Protein AF-A0A4Q5WZB0-F1 (afdb_monomer_lite)

Foldseek 3Di:
DLVVLVVVLPQFPDWDDDPPDIDTDGNDLQRPPVSLVSVLVSCVVVVNQQQVSLSSDDPVCCVVQCPPPDPCNCSHPVDDDPDPPVDDPPPPPPDPDDDDDDDDDDDDDD

Secondary structure (DSSP, 8-state):
-HHHHHTT-TTEEEEEEETTEEEEEES-S---HHHHHHHHHHHHHTT--GGGGGGG--TTTHHHHT-TTSTTHHHHHSSPPP-GGG-------SS---------------

Radius of gyration: 21.82 Å; chains: 1; bounding box: 56×52×58 Å

Structure (mmCIF, N/CA/C/O backbone):
data_AF-A0A4Q5WZB0-F1
#
_entry.id   AF-A0A4Q5WZB0-F1
#
loop_
_atom_site.group_PDB
_atom_site.id
_atom_site.type_symbol
_atom_site.label_atom_id
_atom_site.label_alt_id
_atom_site.label_comp_id
_atom_site.label_asym_id
_atom_site.label_entity_id
_atom_site.label_seq_id
_atom_site.pdbx_PDB_ins_code
_atom_site.Cartn_x
_atom_site.Cartn_y
_atom_site.Cartn_z
_atom_site.occupancy
_atom_site.B_iso_or_equiv
_atom_site.auth_seq_id
_atom_site.auth_comp_id
_atom_site.auth_asym_id
_atom_site.auth_atom_id
_atom_site.pdbx_PDB_model_num
ATOM 1 N N . MET A 1 1 ? 16.318 -13.219 -3.455 1.00 59.03 1 MET A N 1
ATOM 2 C CA . MET A 1 1 ? 15.656 -13.222 -4.781 1.00 59.03 1 MET A CA 1
ATOM 3 C C . MET A 1 1 ? 14.225 -12.716 -4.624 1.00 59.03 1 MET A C 1
ATOM 5 O O . MET A 1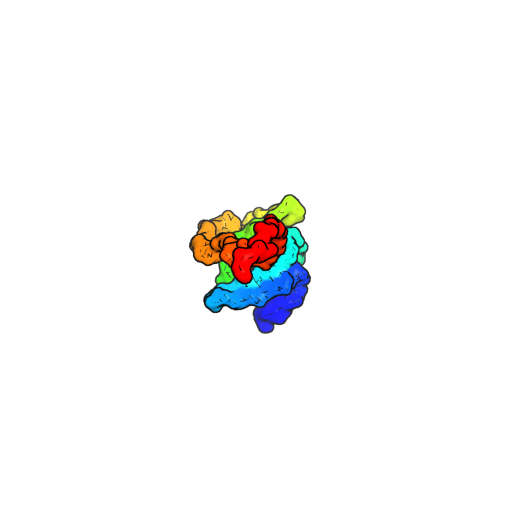 1 ? 13.540 -13.194 -3.731 1.00 59.03 1 MET A O 1
ATOM 9 N N . PHE A 1 2 ? 13.790 -11.754 -5.444 1.00 67.31 2 PHE A N 1
ATOM 10 C CA . PHE A 1 2 ? 12.461 -11.108 -5.414 1.00 67.31 2 PHE A CA 1
ATOM 11 C C . PHE A 1 2 ? 11.285 -12.097 -5.258 1.00 67.31 2 PHE A C 1
ATOM 13 O O . PHE A 1 2 ? 10.478 -11.965 -4.344 1.00 67.31 2 PHE A O 1
ATOM 20 N N . PHE A 1 3 ? 11.255 -13.152 -6.076 1.00 67.81 3 PHE A N 1
ATOM 21 C CA . PHE A 1 3 ? 10.181 -14.154 -6.075 1.00 67.81 3 PHE A CA 1
ATOM 22 C C . PHE A 1 3 ? 10.144 -15.041 -4.825 1.00 67.81 3 PHE A C 1
ATOM 24 O O . PHE A 1 3 ? 9.071 -15.471 -4.417 1.00 67.81 3 PHE A O 1
ATOM 31 N N . HIS A 1 4 ? 11.295 -15.275 -4.183 1.00 70.50 4 HIS A N 1
ATOM 32 C CA . HIS A 1 4 ? 11.346 -16.028 -2.928 1.00 70.50 4 HIS A CA 1
ATOM 33 C C . HIS A 1 4 ? 10.607 -15.278 -1.818 1.00 70.50 4 HIS A C 1
ATOM 35 O O . HIS A 1 4 ? 9.847 -15.880 -1.074 1.00 70.50 4 HIS A O 1
ATOM 41 N N . TRP A 1 5 ? 10.785 -13.956 -1.747 1.00 72.00 5 TRP A N 1
ATOM 42 C CA . TRP A 1 5 ? 10.117 -13.135 -0.739 1.00 72.00 5 TRP A CA 1
ATOM 43 C C . TRP A 1 5 ? 8.605 -13.038 -0.995 1.00 72.00 5 TRP A C 1
ATOM 45 O O . TRP A 1 5 ? 7.824 -13.203 -0.062 1.00 72.00 5 TRP A O 1
ATOM 55 N N . LEU A 1 6 ? 8.175 -12.900 -2.260 1.00 75.00 6 LEU A N 1
ATOM 56 C CA . LEU A 1 6 ? 6.748 -12.959 -2.618 1.00 75.00 6 LEU A CA 1
ATOM 57 C C . LEU A 1 6 ? 6.098 -14.288 -2.213 1.00 75.00 6 LEU A C 1
ATOM 59 O O . LEU A 1 6 ? 4.975 -14.288 -1.718 1.00 75.00 6 LEU A O 1
ATOM 63 N N . GLY A 1 7 ? 6.816 -15.405 -2.360 1.00 68.94 7 GLY A N 1
ATOM 64 C CA . GLY A 1 7 ? 6.337 -16.724 -1.942 1.00 68.94 7 GLY A CA 1
ATOM 65 C C . GLY A 1 7 ? 6.103 -16.875 -0.433 1.00 68.94 7 GLY A C 1
ATOM 66 O O . GLY A 1 7 ? 5.423 -17.810 -0.023 1.00 68.94 7 GLY A O 1
ATOM 67 N N . GLN A 1 8 ? 6.626 -15.969 0.404 1.00 75.62 8 GLN A N 1
ATOM 68 C CA . GLN A 1 8 ? 6.411 -15.999 1.858 1.00 75.62 8 GLN A CA 1
ATOM 69 C C . GLN A 1 8 ? 5.182 -15.199 2.309 1.00 75.62 8 GLN A C 1
ATOM 71 O O . GLN A 1 8 ? 4.702 -15.373 3.433 1.00 75.62 8 GLN A O 1
ATOM 76 N N . ILE A 1 9 ? 4.638 -14.338 1.445 1.00 76.81 9 ILE A N 1
ATOM 77 C CA . ILE A 1 9 ? 3.469 -13.523 1.771 1.00 76.81 9 ILE A CA 1
ATOM 78 C C . ILE A 1 9 ? 2.218 -14.375 1.556 1.00 76.81 9 ILE A C 1
ATOM 80 O O . ILE A 1 9 ? 1.749 -14.540 0.434 1.00 76.81 9 ILE A O 1
ATOM 84 N N . ARG A 1 10 ? 1.627 -14.881 2.647 1.00 74.44 10 ARG A N 1
ATOM 85 C CA . ARG A 1 10 ? 0.467 -15.802 2.602 1.00 74.44 10 ARG A CA 1
ATOM 86 C C . ARG A 1 10 ? -0.749 -15.278 1.831 1.00 74.44 10 ARG A C 1
ATOM 88 O O . ARG A 1 10 ? -1.585 -16.064 1.405 1.00 74.44 10 ARG A O 1
ATOM 95 N N . SER A 1 11 ? -0.883 -13.961 1.689 1.00 77.19 11 SER A N 1
ATOM 96 C CA . SER A 1 11 ? -1.980 -13.350 0.932 1.00 77.19 11 SER A CA 1
ATOM 97 C C . SER A 1 11 ? -1.783 -13.418 -0.585 1.00 77.19 11 SER A C 1
ATOM 99 O O . SER A 1 11 ? -2.738 -13.145 -1.305 1.00 77.19 11 SER A O 1
ATOM 101 N N . ILE A 1 12 ? -0.589 -13.757 -1.082 1.00 80.12 12 ILE A N 1
ATOM 102 C CA . ILE A 1 12 ? -0.300 -13.872 -2.515 1.00 80.12 12 ILE A CA 1
ATOM 103 C C . ILE A 1 12 ? -0.628 -15.295 -2.972 1.00 80.12 12 ILE A C 1
ATOM 105 O O . ILE A 1 12 ? -0.002 -16.258 -2.546 1.00 80.12 12 ILE A O 1
ATOM 109 N N . LEU A 1 13 ? -1.616 -15.417 -3.855 1.00 79.31 13 LEU A N 1
ATOM 110 C CA . LEU A 1 13 ? -2.029 -16.678 -4.470 1.00 79.31 13 LEU A CA 1
ATOM 111 C C . LEU A 1 13 ? -1.154 -17.048 -5.663 1.00 79.31 13 LEU A C 1
ATOM 113 O O . LEU A 1 13 ? -0.853 -18.218 -5.885 1.00 79.31 13 LEU A O 1
ATOM 117 N N . ARG A 1 14 ? -0.794 -16.051 -6.474 1.00 77.69 14 ARG A N 1
ATOM 118 C CA . ARG A 1 14 ? -0.071 -16.263 -7.727 1.00 77.69 14 ARG A CA 1
ATOM 119 C C . ARG A 1 14 ? 0.700 -15.013 -8.116 1.00 77.69 14 ARG A C 1
ATOM 121 O O . ARG A 1 14 ? 0.236 -13.895 -7.910 1.00 77.69 14 ARG A O 1
ATOM 128 N N . VAL A 1 15 ? 1.858 -15.222 -8.728 1.00 77.44 15 VAL A N 1
ATOM 129 C CA . VAL A 1 15 ? 2.653 -14.181 -9.380 1.00 77.44 15 VAL A CA 1
ATOM 130 C C . VAL A 1 15 ? 2.692 -14.506 -10.869 1.00 77.44 15 VAL A C 1
ATOM 132 O O . VAL A 1 15 ? 3.056 -15.619 -11.246 1.00 77.44 15 VAL A O 1
ATOM 135 N N . GLU A 1 16 ? 2.292 -13.564 -11.715 1.00 79.44 16 GLU A N 1
ATOM 136 C CA . GLU A 1 16 ? 2.351 -13.694 -13.174 1.00 79.44 16 GLU A CA 1
ATOM 137 C C . GLU A 1 16 ? 3.220 -12.587 -13.764 1.00 79.44 16 GLU A C 1
ATOM 139 O O . GLU A 1 16 ? 3.066 -11.425 -13.407 1.00 79.44 16 GLU A O 1
ATOM 144 N N . GLY A 1 17 ? 4.097 -12.930 -14.705 1.00 74.50 17 GLY A N 1
ATOM 145 C CA . GLY A 1 17 ? 4.677 -11.946 -15.615 1.00 74.50 17 GLY A CA 1
ATOM 146 C C . GLY A 1 17 ? 3.767 -11.772 -16.830 1.00 74.50 17 GLY A C 1
ATOM 147 O O . GLY A 1 17 ? 3.365 -12.767 -17.435 1.00 74.50 17 GLY A O 1
ATOM 148 N N . ARG A 1 18 ? 3.445 -10.533 -17.206 1.00 74.81 18 ARG A N 1
ATOM 149 C CA . ARG A 1 18 ? 2.793 -10.209 -18.484 1.00 74.81 18 ARG A CA 1
ATOM 150 C C . ARG A 1 18 ? 3.519 -9.049 -19.143 1.00 74.81 18 ARG A C 1
ATOM 152 O O . ARG A 1 18 ? 3.390 -7.912 -18.703 1.00 74.81 18 ARG A O 1
ATOM 159 N N . GLY A 1 19 ? 4.263 -9.353 -20.204 1.00 76.81 19 GLY A N 1
ATOM 160 C CA . GLY A 1 19 ? 5.129 -8.374 -20.855 1.00 76.81 19 GLY A CA 1
ATOM 161 C C . GLY A 1 19 ? 6.181 -7.853 -19.877 1.00 76.81 19 GLY A C 1
ATOM 162 O O . GLY A 1 19 ? 6.953 -8.633 -19.323 1.00 76.81 19 GLY A O 1
ATOM 163 N N . ASP A 1 20 ? 6.167 -6.547 -19.650 1.00 70.44 20 ASP A N 1
ATOM 164 C CA . ASP A 1 20 ?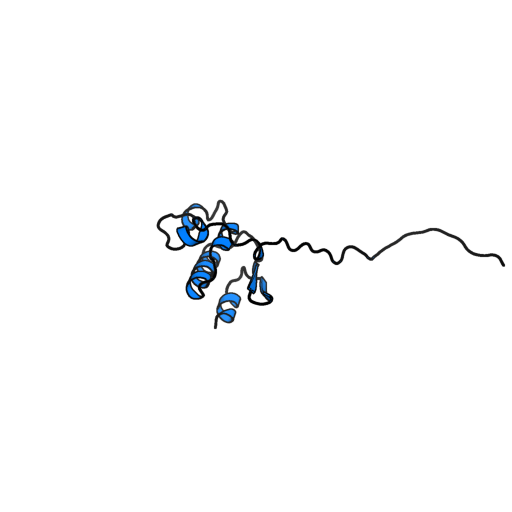 7.011 -5.808 -18.709 1.00 70.44 20 ASP A CA 1
ATOM 165 C C . ASP A 1 20 ? 6.376 -5.628 -17.314 1.00 70.44 20 ASP A C 1
ATOM 167 O O . ASP A 1 20 ? 6.972 -5.005 -16.434 1.00 70.44 20 ASP A O 1
ATOM 171 N N . ALA A 1 21 ? 5.190 -6.201 -17.078 1.00 67.25 21 ALA A N 1
ATOM 172 C CA . ALA A 1 21 ? 4.468 -6.103 -15.814 1.00 67.25 21 ALA A CA 1
ATOM 173 C C . ALA A 1 21 ? 4.518 -7.400 -14.989 1.00 67.25 21 ALA A C 1
ATOM 175 O O . ALA A 1 21 ? 4.503 -8.513 -15.520 1.00 67.25 21 ALA A O 1
ATOM 176 N N . ILE A 1 22 ? 4.493 -7.248 -13.661 1.00 73.38 22 ILE A N 1
ATOM 177 C CA . ILE A 1 22 ? 4.274 -8.342 -12.706 1.00 73.38 22 ILE A CA 1
ATOM 178 C C . ILE A 1 22 ? 2.894 -8.159 -12.076 1.00 73.38 22 ILE A C 1
ATOM 180 O O . ILE A 1 22 ? 2.629 -7.143 -11.436 1.00 73.38 22 ILE A O 1
ATOM 184 N N . LEU A 1 23 ? 2.027 -9.155 -12.239 1.00 76.00 23 LEU A N 1
ATOM 185 C CA . LEU A 1 23 ? 0.704 -9.218 -11.636 1.00 76.00 23 LEU A CA 1
ATOM 186 C C . LEU A 1 23 ? 0.769 -10.077 -10.374 1.00 76.00 23 LEU A C 1
ATOM 188 O O . LEU A 1 23 ? 1.162 -11.245 -10.415 1.00 76.00 23 LEU A O 1
ATOM 192 N N . LEU A 1 24 ? 0.357 -9.492 -9.253 1.00 78.25 24 LEU A N 1
ATOM 193 C CA . LEU A 1 24 ? 0.199 -10.190 -7.983 1.00 78.25 24 LEU A CA 1
ATOM 194 C C . LEU A 1 24 ? -1.280 -10.502 -7.780 1.00 78.25 24 LEU A C 1
ATOM 196 O O . LEU A 1 24 ? -2.094 -9.600 -7.589 1.00 78.25 24 LEU A O 1
ATOM 200 N N . HIS A 1 25 ? -1.623 -11.783 -7.795 1.00 79.19 25 HIS A N 1
ATOM 201 C CA . HIS A 1 25 ? -2.951 -12.244 -7.417 1.00 79.19 25 HIS A CA 1
ATOM 202 C C . HIS A 1 25 ? -2.995 -12.401 -5.910 1.00 79.19 25 HIS A C 1
ATOM 204 O O . HIS A 1 25 ? -2.237 -13.179 -5.332 1.00 79.19 25 HIS A O 1
ATOM 210 N N . VAL A 1 26 ? -3.885 -11.656 -5.277 1.00 79.25 26 VAL A N 1
ATOM 211 C CA . VAL A 1 26 ? -4.067 -11.620 -3.827 1.00 79.25 26 VAL A CA 1
ATOM 212 C C . VAL A 1 26 ? -5.385 -12.285 -3.462 1.00 79.25 26 VAL A C 1
ATOM 214 O O . VAL A 1 26 ? -6.398 -12.064 -4.121 1.00 79.25 26 VAL A O 1
ATOM 217 N N . SER A 1 27 ? -5.379 -13.101 -2.409 1.00 74.56 27 SER A N 1
ATOM 218 C CA . SER A 1 27 ? -6.537 -13.909 -2.002 1.00 74.56 27 SER A CA 1
ATOM 219 C C . SER A 1 27 ? -7.721 -13.091 -1.505 1.00 74.56 27 SER A C 1
ATOM 221 O O . SER A 1 27 ? -8.856 -13.560 -1.525 1.00 74.56 27 SER A O 1
ATOM 223 N N . SER A 1 28 ? -7.464 -11.874 -1.032 1.00 74.50 28 SER A N 1
ATOM 224 C CA . SER A 1 28 ? -8.478 -10.981 -0.496 1.00 74.50 28 SER A CA 1
ATOM 225 C C . SER A 1 28 ? -7.976 -9.543 -0.484 1.00 74.50 28 SER A C 1
ATOM 227 O O . SER A 1 28 ? -6.780 -9.287 -0.341 1.00 74.50 28 SER A O 1
ATOM 229 N N . LYS A 1 29 ? -8.914 -8.591 -0.537 1.00 70.94 29 LYS A N 1
ATOM 230 C CA . LYS A 1 29 ? -8.642 -7.180 -0.219 1.00 70.94 29 LYS A CA 1
ATOM 231 C C . LYS A 1 29 ? -8.298 -6.974 1.262 1.00 70.94 29 LYS A C 1
ATOM 233 O O . LYS A 1 29 ? -7.684 -5.973 1.616 1.00 70.94 29 LYS A O 1
ATOM 238 N N . ARG A 1 30 ? -8.651 -7.930 2.132 1.00 77.44 30 ARG A N 1
ATOM 239 C CA . ARG A 1 30 ? -8.257 -7.950 3.549 1.00 77.44 30 ARG A CA 1
ATOM 240 C C . ARG A 1 30 ? -6.875 -8.582 3.697 1.00 77.44 30 ARG A C 1
ATOM 242 O O . ARG A 1 30 ? -6.735 -9.718 4.145 1.00 77.44 30 ARG A O 1
ATOM 249 N N . VAL A 1 31 ? -5.853 -7.839 3.289 1.00 82.00 31 VAL A N 1
ATOM 250 C CA . VAL A 1 31 ? -4.454 -8.194 3.552 1.00 82.00 31 VAL A CA 1
ATOM 251 C C . VAL A 1 31 ? -4.142 -7.849 5.009 1.00 82.00 31 VAL A C 1
ATOM 253 O O . VAL A 1 31 ? -4.495 -6.765 5.475 1.00 82.00 31 VAL A O 1
ATOM 256 N N . SER A 1 32 ? -3.509 -8.769 5.744 1.00 86.12 32 SER A N 1
ATOM 257 C CA . SER A 1 32 ? -3.084 -8.492 7.121 1.00 86.12 32 SER A CA 1
ATOM 258 C C . SER A 1 32 ? -2.097 -7.326 7.152 1.00 86.12 32 SER A C 1
ATOM 260 O O . SER A 1 32 ? -1.363 -7.105 6.190 1.00 86.12 32 SER A O 1
ATOM 262 N N . GLU A 1 33 ? -2.037 -6.598 8.265 1.00 90.25 33 GLU A N 1
ATOM 263 C CA . GLU A 1 33 ? -1.106 -5.475 8.401 1.00 90.25 33 GLU A CA 1
ATOM 264 C C . GLU A 1 33 ? 0.343 -5.885 8.109 1.00 90.25 33 GLU A C 1
ATOM 266 O O . GLU A 1 33 ? 1.022 -5.212 7.336 1.00 90.25 33 GLU A O 1
ATOM 271 N N . ASN A 1 34 ? 0.793 -7.025 8.645 1.00 89.31 34 AS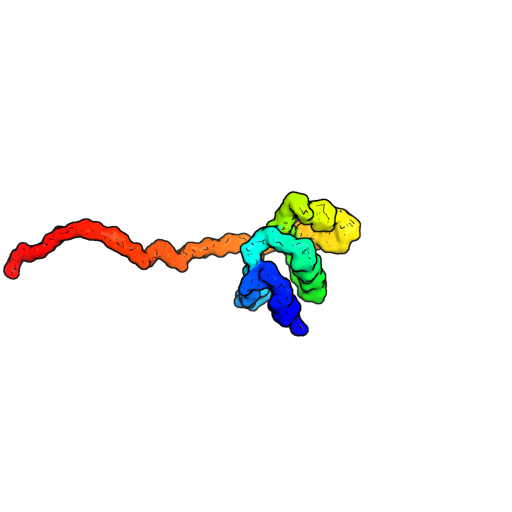N A N 1
ATOM 272 C CA . ASN A 1 34 ? 2.138 -7.532 8.385 1.00 89.31 34 ASN A CA 1
ATOM 273 C C . ASN A 1 34 ? 2.375 -7.765 6.885 1.00 89.31 34 ASN A C 1
ATOM 275 O O . ASN A 1 34 ? 3.341 -7.259 6.326 1.00 89.31 34 ASN A O 1
ATOM 279 N N . ASN A 1 35 ? 1.454 -8.451 6.202 1.00 86.75 35 ASN A N 1
ATOM 280 C CA . ASN A 1 35 ? 1.587 -8.716 4.768 1.00 86.75 35 ASN A CA 1
ATOM 281 C C . ASN A 1 35 ? 1.544 -7.423 3.938 1.00 86.75 35 ASN A C 1
ATOM 283 O O . ASN A 1 35 ? 2.272 -7.301 2.955 1.00 86.75 35 ASN A O 1
ATOM 287 N N . LEU A 1 36 ? 0.725 -6.441 4.331 1.00 90.88 36 LEU A N 1
ATOM 288 C CA . LEU A 1 36 ? 0.648 -5.155 3.641 1.00 90.88 36 LEU A CA 1
ATOM 289 C C . LEU A 1 36 ? 1.930 -4.331 3.845 1.00 90.88 36 LEU A C 1
ATOM 291 O O . LEU A 1 36 ? 2.400 -3.699 2.902 1.00 90.88 36 LEU A O 1
ATOM 295 N N . ARG A 1 37 ? 2.555 -4.390 5.028 1.00 92.31 37 ARG A N 1
ATOM 296 C CA . ARG A 1 37 ? 3.870 -3.775 5.289 1.00 92.31 37 ARG A CA 1
ATOM 297 C C . ARG A 1 37 ? 4.984 -4.411 4.458 1.00 92.31 37 ARG A C 1
ATOM 299 O O . ARG A 1 37 ? 5.796 -3.679 3.890 1.00 92.31 37 ARG A O 1
ATOM 306 N N . GLU A 1 38 ? 4.979 -5.734 4.312 1.00 89.50 38 GLU A N 1
ATOM 307 C CA . GLU A 1 38 ? 5.921 -6.441 3.435 1.00 89.50 38 GLU A CA 1
ATOM 308 C C . GLU A 1 38 ? 5.741 -6.017 1.968 1.00 89.50 38 GLU A C 1
ATOM 310 O O . GLU A 1 38 ? 6.721 -5.707 1.288 1.00 89.50 38 GLU A O 1
ATOM 315 N N . LEU A 1 39 ? 4.495 -5.893 1.490 1.00 88.94 39 LEU A N 1
ATOM 316 C CA . LEU A 1 39 ? 4.199 -5.367 0.150 1.00 88.94 39 LEU A CA 1
ATOM 317 C C . LEU A 1 39 ? 4.702 -3.924 -0.034 1.00 88.94 39 LEU A C 1
ATOM 319 O O . LEU A 1 39 ? 5.290 -3.603 -1.066 1.00 88.94 39 LEU A O 1
ATOM 323 N N . ILE A 1 40 ? 4.538 -3.052 0.962 1.00 92.38 40 ILE A N 1
ATOM 324 C CA . ILE A 1 40 ? 5.066 -1.678 0.908 1.00 92.38 40 ILE A CA 1
ATOM 325 C C . ILE A 1 40 ? 6.598 -1.688 0.799 1.00 92.38 40 ILE A C 1
ATOM 327 O O . ILE A 1 40 ? 7.175 -1.007 -0.056 1.00 92.38 40 ILE A O 1
ATOM 331 N N . ALA A 1 41 ? 7.271 -2.467 1.649 1.00 90.88 41 ALA A N 1
ATOM 332 C CA . ALA A 1 41 ? 8.727 -2.582 1.641 1.00 90.88 41 ALA A CA 1
ATOM 333 C C . ALA A 1 41 ? 9.240 -3.143 0.304 1.00 90.88 41 ALA A C 1
ATOM 335 O O . ALA A 1 41 ? 10.236 -2.651 -0.239 1.00 90.88 41 ALA A O 1
ATOM 336 N N . MET A 1 42 ? 8.520 -4.117 -0.258 1.00 87.06 42 MET A N 1
ATOM 337 C CA . MET A 1 42 ? 8.769 -4.685 -1.578 1.00 87.06 42 MET A CA 1
ATOM 338 C C . MET A 1 42 ? 8.724 -3.621 -2.668 1.00 87.06 42 MET A C 1
ATOM 340 O O . MET A 1 42 ? 9.701 -3.420 -3.395 1.00 87.06 42 MET A O 1
ATOM 344 N N . PHE A 1 43 ? 7.600 -2.918 -2.761 1.00 87.94 43 PHE A N 1
ATOM 345 C CA . PHE A 1 43 ? 7.371 -1.934 -3.808 1.00 87.94 43 PHE A CA 1
ATOM 346 C C . PHE A 1 43 ? 8.409 -0.816 -3.755 1.00 87.94 43 PHE A C 1
ATOM 348 O O . PHE A 1 43 ? 8.961 -0.430 -4.784 1.00 87.94 43 PHE A O 1
ATOM 355 N N . ARG A 1 44 ? 8.775 -0.377 -2.547 1.00 88.75 44 ARG A N 1
ATOM 356 C CA . ARG A 1 44 ? 9.864 0.583 -2.348 1.00 88.75 44 ARG A CA 1
ATOM 357 C C . ARG A 1 44 ? 11.211 0.045 -2.839 1.00 88.75 44 ARG A C 1
ATOM 359 O O . ARG A 1 44 ? 11.905 0.743 -3.575 1.00 88.75 44 ARG A O 1
ATOM 366 N N . ARG A 1 45 ? 11.599 -1.170 -2.434 1.00 86.56 45 ARG A N 1
ATOM 367 C CA . ARG A 1 45 ? 12.923 -1.746 -2.738 1.00 86.56 45 ARG A CA 1
ATOM 368 C C . ARG A 1 45 ? 13.157 -1.918 -4.237 1.00 86.56 45 ARG A C 1
ATOM 370 O O . ARG A 1 45 ? 14.275 -1.714 -4.697 1.00 86.56 45 ARG A O 1
ATOM 377 N N . TYR A 1 46 ? 12.111 -2.270 -4.977 1.00 83.88 46 TYR A N 1
ATOM 378 C CA . TYR A 1 46 ? 12.186 -2.523 -6.418 1.00 83.88 46 TYR A CA 1
ATOM 379 C C . TYR A 1 46 ? 11.632 -1.368 -7.261 1.00 83.88 46 TYR A C 1
ATOM 381 O O . TYR A 1 46 ? 11.469 -1.521 -8.466 1.00 83.88 46 TYR A O 1
ATOM 389 N N . LYS A 1 47 ? 11.378 -0.204 -6.641 1.00 83.50 47 LYS A N 1
ATOM 390 C CA . LYS A 1 47 ? 10.880 1.015 -7.303 1.00 83.50 47 LYS A CA 1
ATOM 391 C C . LYS A 1 47 ? 9.581 0.796 -8.100 1.00 83.50 47 LYS A C 1
ATOM 393 O O . LYS A 1 47 ? 9.356 1.445 -9.116 1.00 83.50 47 LYS A O 1
ATOM 398 N N . ILE A 1 48 ? 8.720 -0.103 -7.626 1.00 83.81 48 ILE A N 1
ATOM 399 C CA . ILE A 1 48 ? 7.387 -0.344 -8.190 1.00 83.81 48 ILE A CA 1
ATOM 400 C C . ILE A 1 48 ? 6.445 0.755 -7.685 1.00 83.81 48 ILE A C 1
ATOM 402 O O . ILE A 1 48 ? 6.507 1.148 -6.517 1.00 83.81 48 ILE A O 1
ATOM 406 N N . SER A 1 49 ? 5.548 1.241 -8.547 1.00 86.25 49 SER A N 1
ATOM 407 C CA . SER A 1 49 ? 4.549 2.241 -8.156 1.00 86.25 49 SER A CA 1
ATOM 408 C C . SER A 1 49 ? 3.659 1.730 -7.019 1.00 86.25 49 SER A C 1
ATOM 410 O O . SER A 1 49 ? 2.941 0.740 -7.175 1.00 86.25 49 SER A O 1
ATOM 412 N N . MET A 1 50 ? 3.688 2.437 -5.885 1.00 89.56 50 MET A N 1
ATOM 413 C CA . MET A 1 50 ? 2.911 2.126 -4.680 1.00 89.56 50 MET A CA 1
ATOM 414 C C . MET A 1 50 ? 1.441 2.566 -4.764 1.00 89.56 50 MET A C 1
ATOM 416 O O . MET A 1 50 ? 0.646 2.117 -3.944 1.00 89.56 50 MET A O 1
ATOM 420 N N . ALA A 1 51 ? 1.049 3.369 -5.761 1.00 89.62 51 ALA A N 1
ATOM 421 C CA . ALA A 1 51 ? -0.320 3.884 -5.906 1.00 89.62 51 ALA A CA 1
ATOM 422 C C . ALA A 1 51 ? -1.379 2.765 -5.911 1.00 89.62 51 ALA A C 1
ATOM 424 O O . ALA A 1 51 ? -2.437 2.875 -5.295 1.00 89.62 51 ALA A O 1
ATOM 425 N N . GLN A 1 52 ? -1.064 1.629 -6.538 1.00 85.44 52 GLN A N 1
ATOM 426 C CA . GLN A 1 52 ? -1.965 0.476 -6.603 1.00 85.44 52 GLN A CA 1
ATOM 427 C C . GLN A 1 52 ? -2.233 -0.188 -5.242 1.00 85.44 52 GLN A C 1
ATOM 429 O O . GLN A 1 52 ? -3.211 -0.923 -5.124 1.00 85.44 52 GLN A O 1
ATOM 434 N N . LEU A 1 53 ? -1.413 0.059 -4.212 1.00 90.94 53 LEU A N 1
ATOM 435 C CA . LEU A 1 53 ? -1.638 -0.486 -2.868 1.00 90.94 53 LEU A CA 1
ATOM 436 C C . LEU A 1 53 ? -2.837 0.171 -2.168 1.00 90.94 53 LEU A C 1
ATOM 438 O O . LEU A 1 53 ? -3.364 -0.405 -1.218 1.00 90.94 53 LEU A O 1
ATOM 442 N N . ALA A 1 54 ? -3.315 1.325 -2.652 1.00 91.75 54 ALA A N 1
ATOM 443 C CA . ALA A 1 54 ? -4.474 2.021 -2.090 1.00 91.75 54 ALA A CA 1
ATOM 444 C C . ALA A 1 54 ? -5.740 1.143 -2.056 1.00 91.75 54 ALA A C 1
ATOM 446 O O . ALA A 1 54 ? -6.566 1.288 -1.160 1.00 91.75 54 ALA A O 1
ATOM 447 N N . GLN A 1 55 ? -5.867 0.177 -2.974 1.00 89.50 55 GLN A N 1
ATOM 448 C CA . GLN A 1 55 ? -7.006 -0.748 -3.032 1.00 89.50 55 GLN A CA 1
ATOM 449 C C . GLN A 1 55 ? -7.131 -1.681 -1.811 1.00 89.50 55 GLN A C 1
ATOM 451 O O . GLN A 1 55 ? -8.171 -2.319 -1.641 1.00 89.50 55 GLN A O 1
ATOM 456 N N . PHE A 1 56 ? -6.074 -1.796 -0.997 1.00 91.12 56 PHE A N 1
ATOM 457 C CA . PHE A 1 56 ? -6.054 -2.605 0.224 1.00 91.12 56 PHE A CA 1
ATOM 458 C C . PHE A 1 56 ? -6.502 -1.836 1.470 1.00 91.12 56 PHE A C 1
ATOM 460 O O . PHE A 1 56 ? -6.575 -2.429 2.551 1.00 91.12 56 PHE A O 1
ATOM 467 N N . GLU A 1 57 ? -6.801 -0.538 1.349 1.00 92.62 57 GLU A N 1
ATOM 468 C CA . GLU A 1 57 ? -7.398 0.229 2.440 1.00 92.62 57 GLU A CA 1
ATOM 469 C C . GLU A 1 57 ? -8.726 -0.406 2.874 1.00 92.62 57 GLU A C 1
ATOM 471 O O . GLU A 1 57 ? -9.573 -0.770 2.057 1.00 92.62 57 GLU A O 1
ATOM 476 N N . ASN A 1 58 ? -8.899 -0.538 4.183 1.00 90.69 58 ASN A N 1
ATOM 477 C CA . ASN A 1 58 ? -10.147 -0.932 4.817 1.00 90.69 58 ASN A CA 1
ATOM 478 C C . ASN A 1 58 ? -10.217 -0.331 6.228 1.00 90.69 58 ASN A C 1
ATOM 480 O O . ASN A 1 58 ? -9.214 0.152 6.757 1.00 90.69 58 ASN A O 1
ATOM 484 N N . ASP A 1 59 ? -11.385 -0.404 6.863 1.00 91.88 59 ASP A N 1
ATOM 485 C CA . ASP A 1 59 ? -11.622 0.229 8.168 1.00 91.88 59 ASP A CA 1
ATOM 486 C C . ASP A 1 59 ? -10.623 -0.214 9.246 1.00 91.88 59 ASP A C 1
ATOM 488 O O . ASP A 1 59 ? -10.226 0.586 10.087 1.00 91.88 59 ASP A O 1
ATOM 492 N N . SER A 1 60 ? -10.154 -1.466 9.187 1.00 90.25 60 SER A N 1
ATOM 493 C CA . SER A 1 60 ? -9.232 -2.016 10.187 1.00 90.25 60 SER A CA 1
ATOM 494 C C . SER A 1 60 ? -7.778 -1.575 10.024 1.00 90.25 60 SER A C 1
ATOM 496 O O . SER A 1 60 ? -7.021 -1.649 10.986 1.00 90.25 60 SER A O 1
ATOM 498 N N . ASN A 1 61 ? -7.363 -1.124 8.834 1.00 93.38 61 ASN A N 1
ATOM 499 C CA . ASN A 1 61 ? -5.985 -0.679 8.595 1.00 93.38 61 ASN A CA 1
ATOM 500 C C . ASN A 1 61 ? -5.852 0.827 8.358 1.00 93.38 61 ASN A C 1
ATOM 502 O O . ASN A 1 61 ? -4.735 1.343 8.335 1.00 93.38 61 ASN A O 1
ATOM 506 N N . ARG A 1 62 ? -6.972 1.542 8.210 1.00 94.19 62 ARG A N 1
ATOM 507 C CA . ARG A 1 62 ? -7.003 2.949 7.810 1.00 94.19 62 ARG A CA 1
ATOM 508 C C . ARG A 1 62 ? -6.116 3.847 8.667 1.00 94.19 62 ARG A C 1
ATOM 510 O O . ARG A 1 62 ? -5.404 4.682 8.115 1.00 94.19 62 ARG A O 1
ATOM 517 N N . GLU A 1 63 ? -6.142 3.662 9.984 1.00 95.31 63 GLU A N 1
ATOM 518 C CA . GLU A 1 63 ? -5.410 4.495 10.942 1.00 95.31 63 GLU A CA 1
ATOM 519 C C . GLU A 1 63 ? -3.896 4.485 10.689 1.00 95.31 63 GLU A C 1
ATOM 521 O O . GLU A 1 63 ? -3.281 5.540 10.515 1.00 95.31 63 GLU A O 1
ATOM 526 N N . TRP A 1 64 ? -3.285 3.302 10.592 1.00 95.56 64 TRP A N 1
ATOM 527 C CA . TRP A 1 64 ? -1.847 3.198 10.350 1.00 95.56 64 TRP A CA 1
ATOM 528 C C . TRP A 1 64 ? -1.500 3.351 8.864 1.00 95.56 64 TRP A C 1
ATOM 530 O O . TRP A 1 64 ? -0.453 3.913 8.531 1.00 95.56 64 TRP A O 1
ATOM 540 N N . PHE A 1 65 ? -2.364 2.880 7.958 1.00 95.81 65 PHE A N 1
ATOM 541 C CA . PHE A 1 65 ? -2.083 2.853 6.524 1.00 95.81 65 PHE A CA 1
ATOM 542 C C . PHE A 1 65 ? -2.116 4.260 5.918 1.00 95.81 65 PHE A C 1
ATOM 544 O O . PHE A 1 65 ? -1.242 4.594 5.114 1.00 95.81 65 PHE A O 1
ATOM 551 N N . ARG A 1 66 ? -3.037 5.123 6.378 1.00 95.69 66 ARG A N 1
ATOM 552 C CA . ARG A 1 66 ? -3.104 6.549 6.012 1.00 95.69 66 ARG A CA 1
ATOM 553 C C . ARG A 1 66 ? -2.317 7.479 6.939 1.00 95.69 66 ARG A C 1
ATOM 555 O O . ARG A 1 66 ? -2.504 8.689 6.851 1.00 95.69 66 ARG A O 1
ATOM 562 N N . ASN A 1 67 ? -1.432 6.972 7.799 1.00 96.44 67 ASN A N 1
ATOM 563 C CA . ASN A 1 67 ? -0.624 7.833 8.663 1.00 96.44 67 ASN A CA 1
ATOM 564 C C . ASN A 1 67 ? 0.236 8.801 7.815 1.00 96.44 67 ASN A C 1
ATOM 566 O O . ASN A 1 67 ? 1.169 8.340 7.153 1.00 96.44 67 ASN A O 1
ATOM 570 N N . PRO A 1 68 ? 0.007 10.132 7.864 1.00 95.06 68 PRO A N 1
ATOM 571 C CA . PRO A 1 68 ? 0.723 11.085 7.014 1.00 95.06 68 PRO A CA 1
ATOM 572 C C . PRO A 1 68 ? 2.228 11.160 7.280 1.00 95.06 68 PRO A C 1
ATOM 574 O O . PRO A 1 68 ? 2.978 11.627 6.427 1.00 95.06 68 PRO A O 1
ATOM 577 N N . LYS A 1 69 ? 2.676 10.705 8.457 1.00 96.00 69 LYS A N 1
ATOM 578 C CA . LYS A 1 69 ? 4.097 10.649 8.830 1.00 96.00 69 LYS A CA 1
ATOM 579 C C . LYS A 1 69 ? 4.804 9.414 8.271 1.00 96.00 69 LYS A C 1
ATOM 581 O O . LYS A 1 69 ? 6.029 9.338 8.320 1.00 96.00 69 LYS A O 1
ATOM 586 N N . ALA A 1 70 ? 4.060 8.427 7.775 1.00 95.94 70 ALA A N 1
ATOM 587 C CA . ALA A 1 70 ? 4.653 7.231 7.212 1.00 95.94 70 ALA A CA 1
ATOM 588 C C . ALA A 1 70 ? 5.259 7.513 5.833 1.00 95.94 70 ALA A C 1
ATOM 590 O O . ALA A 1 70 ? 4.642 8.161 4.987 1.00 95.94 70 ALA A O 1
ATOM 591 N N . PHE A 1 71 ? 6.447 6.963 5.567 1.00 94.88 71 PHE A N 1
ATOM 592 C CA . PHE A 1 71 ? 7.173 7.228 4.318 1.00 94.88 71 PHE A CA 1
ATOM 593 C C . PHE A 1 71 ? 6.388 6.817 3.059 1.00 94.88 71 PHE A C 1
ATOM 595 O O . PHE A 1 71 ? 6.624 7.353 1.979 1.00 94.88 71 PHE A O 1
ATOM 602 N N . TRP A 1 72 ? 5.474 5.849 3.178 1.00 95.56 72 TRP A N 1
ATOM 603 C CA . TRP A 1 72 ? 4.675 5.351 2.059 1.00 95.56 72 TRP A CA 1
ATOM 604 C C . TRP A 1 72 ? 3.467 6.231 1.742 1.00 95.56 72 TRP A C 1
ATOM 606 O O . TRP A 1 72 ? 2.955 6.157 0.627 1.00 95.56 72 TRP A O 1
ATOM 616 N N . TYR A 1 73 ? 3.009 7.068 2.681 1.00 95.81 73 TYR A N 1
ATOM 617 C CA . TYR A 1 73 ? 1.735 7.784 2.566 1.00 95.81 73 TYR A CA 1
ATOM 618 C C . TYR A 1 73 ? 1.634 8.589 1.270 1.00 95.81 73 TYR A C 1
ATOM 620 O O . TYR A 1 73 ? 0.674 8.456 0.513 1.00 95.81 73 TYR A O 1
ATOM 628 N N . HIS A 1 74 ? 2.668 9.374 0.973 1.00 94.31 74 HIS A N 1
ATOM 629 C CA . HIS A 1 74 ? 2.712 10.186 -0.237 1.00 94.31 74 HIS A CA 1
ATOM 630 C C . HIS A 1 74 ? 2.732 9.340 -1.516 1.00 94.31 74 HIS A C 1
ATOM 632 O O . HIS A 1 74 ? 2.046 9.682 -2.473 1.00 94.31 74 HIS A O 1
ATOM 638 N N . ALA A 1 75 ? 3.468 8.227 -1.522 1.00 92.06 75 ALA A N 1
ATOM 639 C CA . ALA A 1 75 ? 3.597 7.357 -2.689 1.00 92.06 75 ALA A CA 1
ATOM 640 C C . ALA A 1 75 ? 2.308 6.577 -3.007 1.00 92.06 75 ALA A C 1
ATOM 642 O O . ALA A 1 75 ? 2.072 6.252 -4.171 1.00 92.06 75 ALA A O 1
ATOM 643 N N . ILE A 1 76 ? 1.493 6.283 -1.986 1.00 94.12 76 ILE A N 1
ATOM 644 C CA . ILE A 1 76 ? 0.224 5.555 -2.125 1.00 94.12 76 ILE A CA 1
ATOM 645 C C . ILE A 1 76 ? -0.949 6.506 -2.404 1.00 94.12 76 ILE A C 1
ATOM 647 O O . ILE A 1 76 ? -1.770 6.205 -3.262 1.00 94.12 76 ILE A O 1
ATOM 651 N N . PHE A 1 77 ? -1.044 7.633 -1.687 1.00 92.62 77 PHE A N 1
ATOM 652 C CA . PHE A 1 77 ? -2.270 8.449 -1.644 1.00 92.62 77 PH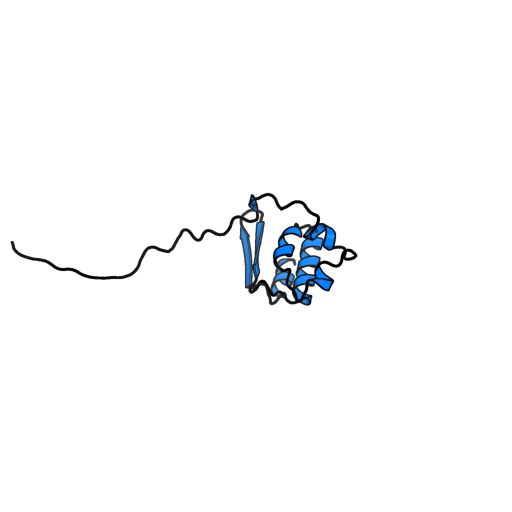E A CA 1
ATOM 653 C C . PHE A 1 77 ? -2.138 9.868 -2.208 1.00 92.62 77 PHE A C 1
ATOM 655 O O . PHE A 1 77 ? -3.154 10.545 -2.351 1.00 92.62 77 PHE A O 1
ATOM 662 N N . LYS A 1 78 ? -0.922 10.354 -2.488 1.00 86.12 78 LYS A N 1
ATOM 663 C CA . LYS A 1 78 ? -0.698 11.694 -3.070 1.00 86.12 78 LYS A CA 1
ATOM 664 C C . LYS A 1 78 ? -0.078 11.660 -4.467 1.00 86.12 78 LYS A C 1
ATOM 666 O O . LYS A 1 78 ? 0.283 12.705 -4.999 1.00 86.12 78 LYS A O 1
ATOM 671 N N . THR A 1 79 ? 0.064 10.478 -5.051 1.00 72.38 79 THR A N 1
ATOM 672 C CA . THR A 1 79 ? 0.459 10.301 -6.446 1.00 72.38 79 THR A CA 1
ATOM 673 C C . THR A 1 79 ? -0.781 10.400 -7.334 1.00 72.38 79 THR A C 1
ATOM 675 O O . THR A 1 79 ? -1.845 9.890 -6.985 1.00 72.38 79 THR A O 1
ATOM 678 N N . SER A 1 80 ? -0.665 11.093 -8.470 1.00 57.19 80 SER A N 1
ATOM 679 C CA . SER A 1 80 ? -1.712 11.090 -9.497 1.00 57.19 80 SER A CA 1
ATOM 680 C C . SER A 1 80 ? -2.003 9.647 -9.940 1.00 57.19 80 SER A C 1
ATOM 682 O O . SER A 1 80 ? -1.090 8.815 -9.874 1.00 57.19 80 SER A O 1
ATOM 684 N N . PRO A 1 81 ? -3.243 9.325 -10.363 1.00 53.53 81 PRO A N 1
ATOM 685 C CA . PRO A 1 81 ? -3.629 7.962 -10.715 1.00 53.53 81 PRO A CA 1
ATOM 686 C C . PRO A 1 81 ? -2.624 7.333 -11.686 1.00 53.53 81 PRO A C 1
ATOM 688 O O . PRO A 1 81 ? -2.113 8.037 -12.562 1.00 53.53 81 PRO A O 1
ATOM 691 N N . PRO A 1 82 ? -2.321 6.031 -11.548 1.00 52.59 82 PRO A N 1
ATOM 692 C CA . PRO A 1 82 ? -1.455 5.356 -12.497 1.00 52.59 82 PRO A CA 1
ATOM 693 C C . PRO A 1 82 ? -2.071 5.457 -13.894 1.00 52.59 82 PRO A C 1
ATOM 695 O O . PRO A 1 82 ? -3.283 5.315 -14.059 1.00 52.59 82 PRO A O 1
ATOM 698 N N . ASP A 1 83 ? -1.214 5.687 -14.885 1.00 48.12 83 ASP A N 1
ATOM 699 C CA . ASP A 1 83 ? -1.568 5.680 -16.300 1.00 48.12 83 ASP A CA 1
ATOM 700 C C . ASP A 1 83 ? -2.448 4.449 -16.612 1.00 48.12 83 ASP A C 1
ATOM 702 O O . ASP A 1 83 ? -2.121 3.320 -16.212 1.00 48.12 83 ASP A O 1
ATOM 706 N N . HIS A 1 84 ? -3.585 4.659 -17.288 1.00 47.47 84 HIS A N 1
ATOM 707 C CA . HIS A 1 84 ? -4.732 3.732 -17.382 1.00 47.47 84 HIS A CA 1
ATOM 708 C C . HIS A 1 84 ? -4.424 2.336 -17.965 1.00 47.47 84 HIS A C 1
ATOM 710 O O . HIS A 1 84 ? -5.284 1.456 -17.971 1.00 47.47 84 HIS A O 1
ATOM 716 N N . ARG A 1 85 ? -3.192 2.091 -18.419 1.00 51.44 85 ARG A N 1
ATOM 717 C CA . ARG A 1 85 ? -2.719 0.790 -18.914 1.00 51.44 85 ARG A CA 1
ATOM 718 C C . ARG A 1 85 ? -2.592 -0.275 -17.818 1.00 51.44 85 ARG A C 1
ATOM 720 O O . ARG A 1 85 ? -2.666 -1.457 -18.127 1.00 51.44 85 ARG A O 1
ATOM 727 N N . THR A 1 86 ? -2.440 0.119 -16.551 1.00 50.59 86 THR A N 1
ATOM 728 C CA . THR A 1 86 ? -2.140 -0.825 -15.448 1.00 50.59 86 THR A CA 1
ATOM 729 C C . THR A 1 86 ? -3.393 -1.393 -14.755 1.00 50.59 86 THR A C 1
ATOM 731 O O . THR A 1 86 ? -3.284 -2.320 -13.958 1.00 50.59 86 THR A O 1
ATOM 734 N N . GLN A 1 87 ? -4.591 -0.858 -15.029 1.00 44.94 87 GLN A N 1
ATOM 735 C CA . GLN A 1 87 ? -5.815 -1.173 -14.267 1.00 44.94 87 GLN A CA 1
ATOM 736 C C . GLN A 1 87 ? -7.044 -1.515 -15.120 1.00 44.94 87 GLN A C 1
ATOM 738 O O . GLN A 1 87 ? -8.162 -1.470 -14.606 1.00 44.94 87 GLN A O 1
ATOM 743 N N . ALA A 1 88 ? -6.889 -1.875 -16.399 1.00 34.91 88 ALA A N 1
ATOM 744 C CA . ALA A 1 88 ? -8.034 -2.395 -17.141 1.00 34.91 88 ALA A CA 1
ATOM 745 C C . ALA A 1 88 ? -8.623 -3.599 -16.371 1.00 34.91 88 ALA A C 1
ATOM 747 O O . ALA A 1 88 ? -7.870 -4.519 -16.028 1.00 34.91 88 ALA A O 1
ATOM 748 N N . PRO A 1 89 ? -9.937 -3.607 -16.068 1.00 38.91 89 PRO A N 1
ATOM 749 C CA . PRO A 1 89 ? -10.589 -4.790 -15.539 1.00 38.91 89 PRO A CA 1
ATOM 750 C C . PRO A 1 89 ? -10.279 -5.940 -16.488 1.00 38.91 89 PRO A C 1
ATOM 752 O O . PRO A 1 89 ? -10.385 -5.782 -17.707 1.00 38.91 89 PRO A O 1
ATOM 755 N N . ILE A 1 90 ? -9.896 -7.092 -15.943 1.00 50.41 90 ILE A N 1
ATOM 756 C CA . ILE A 1 90 ? -9.889 -8.330 -16.711 1.00 50.41 90 ILE A CA 1
ATOM 757 C C . ILE A 1 90 ? -11.356 -8.589 -17.066 1.00 50.41 90 ILE A C 1
ATOM 759 O O . ILE A 1 90 ? -12.106 -9.169 -16.288 1.00 50.41 90 ILE A O 1
ATOM 763 N N . GLN A 1 91 ? -11.793 -8.073 -18.213 1.00 39.56 91 GLN A N 1
ATOM 764 C CA . GLN A 1 91 ? -12.987 -8.552 -18.879 1.00 39.56 91 GLN A CA 1
ATOM 765 C C . GLN A 1 91 ? -12.649 -9.962 -19.341 1.00 39.56 91 GLN A C 1
ATOM 767 O O . GLN A 1 91 ? -11.924 -10.165 -20.317 1.00 39.56 91 GLN A O 1
ATOM 772 N N . ASP A 1 92 ? -13.130 -10.934 -18.574 1.00 41.31 92 ASP A N 1
ATOM 773 C CA . ASP A 1 92 ? -13.117 -12.341 -18.937 1.00 41.31 92 ASP A CA 1
ATOM 774 C C . ASP A 1 92 ? -14.117 -12.554 -20.086 1.00 41.31 92 ASP A C 1
ATOM 776 O O . ASP A 1 92 ? -15.235 -13.038 -19.925 1.00 41.31 92 ASP A O 1
ATOM 780 N N . SER A 1 93 ? -13.749 -12.074 -21.274 1.00 45.56 93 SER A N 1
ATOM 781 C CA . SER A 1 93 ? -14.577 -12.140 -22.482 1.00 45.56 93 SER A CA 1
ATOM 782 C C . SER A 1 93 ? -14.382 -13.445 -23.248 1.00 45.56 93 SER A C 1
ATOM 784 O O . SER A 1 93 ? -14.635 -13.489 -24.452 1.00 45.56 93 SER A O 1
ATOM 786 N N . ARG A 1 94 ? -13.896 -14.515 -22.607 1.00 43.47 94 ARG A N 1
ATOM 787 C CA . ARG A 1 94 ? -13.763 -15.831 -23.244 1.00 43.47 94 ARG A CA 1
ATOM 788 C C . ARG A 1 94 ? -13.948 -16.927 -22.204 1.00 43.47 94 ARG A C 1
ATOM 790 O O . ARG A 1 94 ? -12.963 -17.385 -21.651 1.00 43.47 94 ARG A O 1
ATOM 797 N N . LEU A 1 95 ? -15.207 -17.333 -21.997 1.00 42.91 95 LEU A N 1
ATOM 798 C CA . LEU A 1 95 ? -15.671 -18.731 -21.840 1.00 42.91 95 LEU A CA 1
ATOM 799 C C . LEU A 1 95 ? -17.142 -18.849 -21.357 1.00 42.91 95 LEU A C 1
ATOM 801 O O . LEU A 1 95 ? -17.553 -19.899 -20.884 1.00 42.91 95 LEU A O 1
ATOM 805 N N . HIS A 1 96 ? -18.007 -17.847 -21.562 1.00 41.88 96 HIS A N 1
ATOM 806 C CA . HIS A 1 96 ? -19.461 -18.080 -21.602 1.00 41.88 96 HIS A CA 1
ATOM 807 C C . HIS A 1 96 ? -19.912 -18.334 -23.042 1.00 41.88 96 HIS A C 1
ATOM 809 O O . HIS A 1 96 ? -20.508 -17.468 -23.655 1.00 41.88 96 HIS A O 1
ATOM 815 N N . HIS A 1 97 ? -19.592 -19.497 -23.609 1.00 45.22 97 HIS A N 1
ATOM 816 C CA . HIS A 1 97 ? -20.414 -20.129 -24.651 1.00 45.22 97 HIS A CA 1
ATOM 817 C C . HIS A 1 97 ? -19.884 -21.533 -24.927 1.00 45.22 97 HIS A C 1
ATOM 819 O O . HIS A 1 97 ? -19.085 -21.749 -25.832 1.00 45.22 97 HIS A O 1
ATOM 825 N N . ARG A 1 98 ? -20.354 -22.490 -24.127 1.00 44.50 98 ARG A N 1
ATOM 826 C CA . ARG A 1 98 ? -20.883 -23.788 -24.573 1.00 44.50 98 ARG A CA 1
ATOM 827 C C . ARG A 1 98 ? -20.931 -24.721 -23.375 1.00 44.50 98 ARG A C 1
ATOM 829 O O . ARG A 1 98 ? -19.918 -25.292 -22.993 1.00 44.50 98 ARG A O 1
ATOM 836 N N . SER A 1 99 ? -22.128 -24.912 -22.833 1.00 37.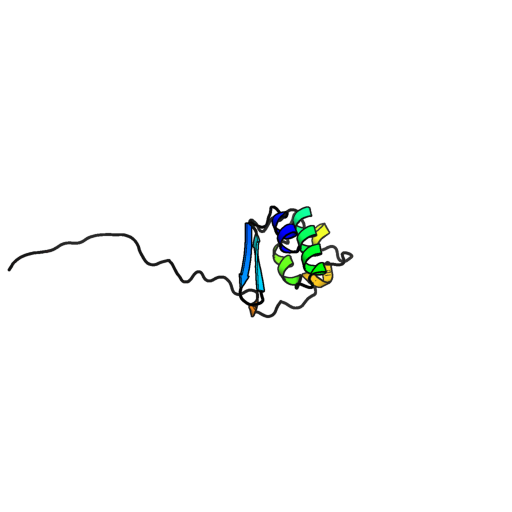69 99 SER A N 1
ATOM 837 C CA . SER A 1 99 ? -22.779 -26.225 -22.844 1.00 37.69 99 SER A CA 1
ATOM 838 C C . SER A 1 99 ? -24.144 -26.159 -22.166 1.00 37.69 99 SER A C 1
ATOM 840 O O . SER A 1 99 ? -24.243 -25.748 -21.016 1.00 37.69 99 SER A O 1
ATOM 842 N N . ALA A 1 100 ? -25.150 -26.635 -22.905 1.00 37.06 100 ALA A N 1
ATOM 843 C CA . ALA A 1 100 ? -26.117 -27.661 -22.502 1.00 37.06 100 ALA A CA 1
ATOM 844 C C . ALA A 1 100 ? -27.591 -27.293 -22.758 1.00 37.06 100 ALA A C 1
ATOM 846 O O . ALA A 1 100 ? -28.168 -26.499 -22.029 1.00 37.06 100 ALA A O 1
ATOM 847 N N . ASN A 1 101 ? -28.172 -28.040 -23.714 1.00 37.09 101 ASN A N 1
ATOM 848 C CA . ASN A 1 101 ? -29.539 -28.588 -23.750 1.00 37.09 101 ASN A CA 1
ATOM 849 C C . ASN A 1 101 ? -30.725 -27.594 -23.810 1.00 37.09 101 ASN A C 1
ATOM 851 O O . ASN A 1 101 ? -30.776 -26.620 -23.085 1.00 37.09 101 ASN A O 1
ATOM 855 N N . ARG A 1 102 ? -31.788 -27.820 -24.597 1.00 34.06 102 ARG A N 1
ATOM 856 C CA . ARG A 1 102 ? -32.539 -29.076 -24.759 1.00 34.06 102 ARG A CA 1
ATOM 857 C C . ARG A 1 102 ? -33.603 -28.930 -25.881 1.00 34.06 102 ARG A C 1
ATOM 859 O O . ARG A 1 102 ? -34.205 -27.873 -25.979 1.00 34.06 102 ARG A O 1
ATOM 866 N N . LEU A 1 103 ? -33.879 -30.040 -26.584 1.00 36.28 103 LEU A N 1
ATOM 867 C CA . LEU A 1 103 ? -35.146 -30.452 -27.241 1.00 36.28 103 LEU A CA 1
ATOM 868 C C . LEU A 1 103 ? -35.777 -29.572 -28.342 1.00 36.28 103 LEU A C 1
ATOM 870 O O . LEU A 1 103 ? -36.310 -28.508 -28.062 1.00 36.28 103 LEU A O 1
ATOM 874 N N . SER A 1 104 ? -35.941 -30.134 -29.549 1.00 39.75 104 SER A N 1
ATOM 875 C CA . SER A 1 104 ? -37.216 -30.767 -29.950 1.00 39.75 104 SER A CA 1
ATOM 876 C C . SER A 1 104 ? -37.152 -31.351 -31.377 1.00 39.75 104 SER A C 1
ATOM 878 O O . SER A 1 104 ? -36.845 -30.642 -32.326 1.00 39.75 104 SER A O 1
ATOM 880 N N . LEU A 1 105 ? -37.426 -32.659 -31.474 1.00 37.88 105 LEU A N 1
ATOM 881 C CA . LEU A 1 105 ? -38.194 -33.376 -32.510 1.00 37.88 105 LEU A CA 1
ATOM 882 C C . LEU A 1 105 ? -38.077 -32.942 -33.991 1.00 37.88 105 LEU A C 1
ATOM 884 O O . LEU A 1 105 ? -38.611 -31.910 -34.381 1.00 37.88 105 LEU A O 1
ATOM 888 N N . A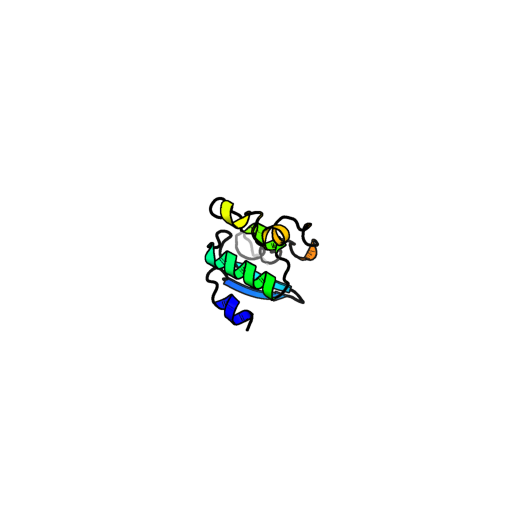RG A 1 106 ? -37.598 -33.857 -34.856 1.00 33.81 106 ARG A N 1
ATOM 889 C CA . ARG A 1 106 ? -38.434 -34.724 -35.734 1.00 33.81 106 ARG A CA 1
ATOM 890 C C . ARG A 1 106 ? -37.640 -35.213 -36.963 1.00 33.81 106 ARG A C 1
ATOM 892 O O . ARG A 1 106 ? -37.161 -34.423 -37.763 1.00 33.81 106 ARG A O 1
ATOM 899 N N . ALA A 1 107 ? -37.581 -36.527 -37.135 1.00 39.44 107 ALA A N 1
ATOM 900 C CA . ALA A 1 107 ? -37.448 -37.239 -38.411 1.00 39.44 107 ALA A CA 1
ATOM 901 C C . ALA A 1 107 ? -38.235 -38.562 -38.248 1.00 39.44 107 ALA A C 1
ATOM 903 O O . ALA A 1 107 ? -38.465 -38.939 -37.092 1.00 39.44 107 ALA A O 1
ATOM 904 N N . PRO A 1 108 ? -38.647 -39.288 -39.307 1.00 46.16 108 PRO A N 1
ATOM 905 C CA . PRO A 1 108 ? -38.329 -39.121 -40.730 1.00 46.16 108 PRO A CA 1
ATOM 906 C C . PRO A 1 108 ? -39.592 -39.119 -41.629 1.00 46.16 108 PRO A C 1
ATOM 908 O O . PRO A 1 108 ? -40.708 -39.121 -41.118 1.00 46.16 108 PRO A O 1
ATOM 911 N N . SER A 1 109 ? -39.405 -39.063 -42.955 1.00 39.12 109 SER A N 1
ATOM 912 C CA . SER A 1 109 ? -39.996 -40.018 -43.916 1.00 39.12 109 SER A CA 1
ATOM 913 C C . SER A 1 109 ? -39.597 -39.650 -45.347 1.00 39.12 109 SER A C 1
ATOM 915 O O . SER A 1 109 ? -39.998 -38.608 -45.864 1.00 39.12 109 SER A O 1
ATOM 917 N N . GLY A 1 110 ? -38.825 -40.545 -45.953 1.00 42.03 110 GLY A N 1
ATOM 918 C CA . GLY A 1 110 ? -38.510 -40.680 -47.369 1.00 42.03 110 GLY A CA 1
ATOM 919 C C . GLY A 1 110 ? -37.951 -42.079 -47.549 1.00 42.03 110 GLY A C 1
ATOM 920 O O . GLY A 1 110 ? -37.019 -42.396 -46.776 1.00 42.03 110 GLY A O 1
#

Sequence (110 aa):
MFFHWLGQIRSILRVEGRGDAILLHVSSKRVSENNLRELIAMFRRYKISMAQLAQFENDSNREWFRNPKAFWYHAIFKTSPPDHRTQAPIQDSRLHHRSANRLSLRAPSG

pLDDT: mean 72.66, std 20.35, range [33.81, 96.44]